Protein AF-A0A6P9B4I2-F1 (afdb_monomer_lite)

Radius of gyration: 17.74 Å; chains: 1; bounding box: 42×28×46 Å

Structure (mmCIF, N/CA/C/O backbone):
data_AF-A0A6P9B4I2-F1
#
_entry.id   AF-A0A6P9B4I2-F1
#
loop_
_atom_site.group_PDB
_atom_site.id
_atom_site.type_symbol
_atom_site.label_atom_id
_atom_site.label_alt_id
_atom_site.label_comp_id
_atom_site.label_asym_id
_atom_site.label_entity_id
_atom_site.label_seq_id
_atom_site.pdbx_PDB_ins_code
_atom_site.Cartn_x
_atom_site.Cartn_y
_atom_site.Cartn_z
_atom_site.occupancy
_atom_site.B_iso_or_equiv
_atom_site.auth_seq_id
_atom_site.auth_comp_id
_atom_site.auth_asym_id
_atom_site.auth_atom_id
_atom_site.pdbx_PDB_model_num
ATOM 1 N N . MET A 1 1 ? -15.805 -18.370 4.318 1.00 51.88 1 MET A N 1
ATOM 2 C CA . MET A 1 1 ? -14.975 -17.439 3.519 1.00 51.88 1 MET A CA 1
ATOM 3 C C . MET A 1 1 ? -15.863 -16.751 2.498 1.00 51.88 1 MET A C 1
ATOM 5 O O . MET A 1 1 ? -16.726 -17.424 1.951 1.00 51.88 1 MET A O 1
ATOM 9 N N . ASN A 1 2 ? -15.649 -15.463 2.218 1.00 60.00 2 ASN A N 1
ATOM 10 C CA . ASN A 1 2 ? -16.459 -14.670 1.272 1.00 60.00 2 ASN A CA 1
ATOM 11 C C . ASN A 1 2 ? -16.281 -15.064 -0.216 1.00 60.00 2 ASN A C 1
ATOM 13 O O . ASN A 1 2 ? -16.665 -14.300 -1.088 1.00 60.00 2 ASN A O 1
ATOM 17 N N . TYR A 1 3 ? -15.704 -16.235 -0.512 1.00 64.12 3 TYR A N 1
ATOM 18 C CA . TYR A 1 3 ? -15.411 -16.719 -1.871 1.00 64.12 3 TYR A CA 1
ATOM 19 C C . TYR A 1 3 ? -16.245 -17.948 -2.268 1.00 64.12 3 TYR A C 1
ATOM 21 O O . TYR A 1 3 ? -15.890 -18.665 -3.200 1.00 64.12 3 TYR A O 1
ATOM 29 N N . ALA A 1 4 ? -17.321 -18.253 -1.536 1.00 83.00 4 ALA A N 1
ATOM 30 C CA . ALA A 1 4 ? -18.223 -19.331 -1.927 1.00 83.00 4 ALA A CA 1
ATOM 31 C C . ALA A 1 4 ? -19.043 -18.907 -3.166 1.00 83.00 4 ALA A C 1
ATOM 33 O O . ALA A 1 4 ? -19.488 -17.760 -3.200 1.00 83.00 4 ALA A O 1
ATOM 34 N N . PRO A 1 5 ? -19.289 -19.804 -4.144 1.00 76.62 5 PRO A N 1
ATOM 35 C CA . PRO A 1 5 ? -19.953 -19.458 -5.410 1.00 76.62 5 PRO A CA 1
ATOM 36 C C . PRO A 1 5 ? -21.326 -18.796 -5.249 1.00 76.62 5 PRO A C 1
ATOM 38 O O . PRO A 1 5 ? -21.750 -18.027 -6.102 1.00 76.62 5 PRO A O 1
ATOM 41 N N . GLU A 1 6 ? -22.013 -19.096 -4.148 1.00 85.38 6 GLU A N 1
ATOM 42 C CA . GLU A 1 6 ? -23.390 -18.660 -3.890 1.00 85.38 6 GLU A CA 1
ATOM 43 C C . GLU A 1 6 ? -23.469 -17.449 -2.950 1.00 85.38 6 GLU A C 1
ATOM 45 O O . GLU A 1 6 ? -24.554 -17.002 -2.580 1.00 85.38 6 GLU A O 1
ATOM 50 N N . VAL A 1 7 ? -22.319 -16.908 -2.539 1.00 81.69 7 VAL A N 1
ATOM 51 C CA . VAL A 1 7 ? -22.243 -15.782 -1.609 1.00 81.69 7 VAL A CA 1
ATOM 52 C C . VAL A 1 7 ? -21.852 -14.530 -2.379 1.00 81.69 7 VAL A C 1
ATOM 54 O O . VAL A 1 7 ? -20.781 -14.462 -2.977 1.00 81.69 7 VAL A O 1
ATOM 57 N N . SER A 1 8 ? -22.713 -13.512 -2.329 1.00 81.25 8 SER A N 1
ATOM 58 C CA . SER A 1 8 ? -22.369 -12.186 -2.841 1.00 81.25 8 SER A CA 1
ATOM 59 C C . SER A 1 8 ? -21.161 -11.643 -2.080 1.00 81.25 8 SER A C 1
ATOM 61 O O . SER A 1 8 ? -21.159 -11.603 -0.844 1.00 81.25 8 SER A O 1
ATOM 63 N N . LEU A 1 9 ? -20.122 -11.243 -2.815 1.00 82.69 9 LEU A N 1
ATOM 64 C CA . LEU A 1 9 ? -18.900 -10.719 -2.224 1.00 82.69 9 LEU A CA 1
ATOM 65 C C . LEU A 1 9 ? -19.235 -9.442 -1.450 1.00 82.69 9 LEU A C 1
ATOM 67 O O . LEU A 1 9 ? -19.688 -8.454 -2.029 1.00 82.69 9 LEU A O 1
ATOM 71 N N . LYS A 1 10 ? -19.001 -9.449 -0.135 1.00 84.50 10 LYS A N 1
ATOM 72 C CA . LYS A 1 10 ? -19.166 -8.243 0.673 1.00 84.50 10 LYS A CA 1
ATOM 73 C C . LYS A 1 10 ? -18.121 -7.217 0.240 1.00 84.50 10 LYS A C 1
ATOM 75 O O . LYS A 1 10 ? -16.937 -7.387 0.520 1.00 84.50 10 LYS A O 1
ATOM 80 N N . GLN A 1 11 ? -18.574 -6.159 -0.420 1.00 88.69 11 GLN A N 1
ATOM 81 C CA . GLN A 1 11 ? -17.760 -4.994 -0.744 1.00 88.69 11 GLN A CA 1
ATOM 82 C C . GLN A 1 11 ? -17.957 -3.943 0.345 1.00 88.69 11 GLN A C 1
ATOM 84 O O . GLN A 1 11 ? -19.090 -3.616 0.687 1.00 88.69 11 GLN A O 1
ATOM 89 N N . ILE A 1 12 ? -16.857 -3.446 0.905 1.00 92.12 12 ILE A N 1
ATOM 90 C CA . ILE A 1 12 ? -16.859 -2.333 1.855 1.00 92.12 12 ILE A CA 1
ATOM 91 C C . ILE A 1 12 ? -15.988 -1.248 1.234 1.00 92.12 12 ILE A C 1
ATOM 93 O O . ILE A 1 12 ? -14.801 -1.465 0.991 1.00 92.12 12 ILE A O 1
ATOM 97 N N . HIS A 1 13 ? -16.584 -0.099 0.934 1.00 95.25 13 HIS A N 1
ATOM 98 C CA . HIS A 1 13 ? -15.859 1.047 0.389 1.00 95.25 13 HIS A CA 1
ATOM 99 C C . HIS A 1 13 ? -15.155 1.827 1.503 1.00 95.25 13 HIS A C 1
ATOM 101 O O . HIS A 1 13 ? -15.518 1.712 2.670 1.00 95.25 13 HIS A O 1
ATOM 107 N N . TYR A 1 14 ? -14.159 2.647 1.153 1.00 94.50 14 TYR A N 1
ATOM 108 C CA . TYR A 1 14 ? -13.310 3.340 2.134 1.00 94.50 14 TYR A CA 1
ATOM 109 C C . TYR A 1 14 ? -14.107 4.167 3.163 1.00 94.50 14 TYR A C 1
ATOM 111 O O . TYR A 1 14 ? -13.779 4.175 4.344 1.00 94.50 14 TYR A O 1
ATOM 119 N N . ASN A 1 15 ? -15.192 4.819 2.737 1.00 95.75 15 ASN A N 1
ATOM 120 C CA . ASN A 1 15 ? -16.041 5.655 3.586 1.00 95.75 15 ASN A CA 1
ATOM 121 C C . ASN A 1 15 ? -16.849 4.857 4.625 1.00 95.75 15 ASN A C 1
ATOM 123 O O . ASN A 1 15 ? -17.268 5.429 5.627 1.00 95.75 15 ASN A O 1
ATOM 127 N N . GLU A 1 16 ? -17.064 3.561 4.399 1.00 97.12 16 GLU A N 1
ATOM 128 C CA . GLU A 1 16 ? -17.648 2.640 5.380 1.00 97.12 16 GLU A CA 1
ATOM 129 C C . GLU A 1 16 ? -16.551 1.906 6.164 1.00 97.12 16 GLU A C 1
ATOM 131 O O . GLU A 1 16 ? -16.644 1.746 7.380 1.00 97.12 16 GLU A O 1
ATOM 136 N N . PHE A 1 17 ? -15.484 1.498 5.476 1.00 95.75 17 PHE A N 1
ATOM 137 C CA . PHE A 1 17 ? -14.377 0.747 6.050 1.00 95.75 17 PHE A CA 1
ATOM 138 C C . PHE A 1 17 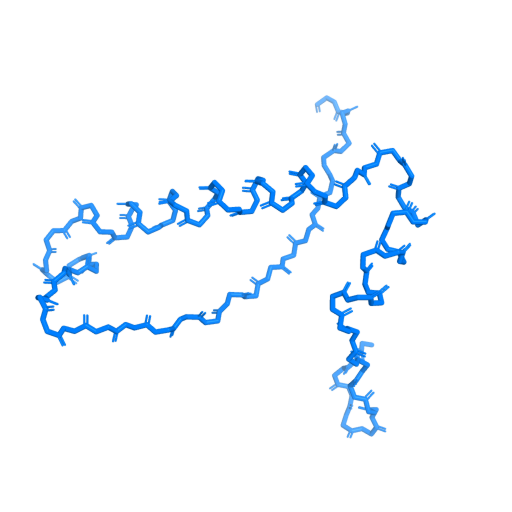? -13.669 1.523 7.161 1.00 95.75 17 PHE A C 1
ATOM 140 O O . PHE A 1 17 ? -13.457 0.956 8.228 1.00 95.75 17 PHE A O 1
ATOM 147 N N . ILE A 1 18 ? -13.346 2.804 6.949 1.00 96.81 18 ILE A N 1
ATOM 148 C CA . ILE A 1 18 ? -12.577 3.600 7.918 1.00 96.81 18 ILE A CA 1
ATOM 149 C C . ILE A 1 18 ? -13.324 3.723 9.261 1.00 96.81 18 ILE A C 1
ATOM 151 O O . ILE A 1 18 ? -12.752 3.329 10.279 1.00 96.81 18 ILE A O 1
ATOM 155 N N . PRO A 1 19 ? -14.608 4.147 9.309 1.00 97.12 19 PRO A N 1
ATOM 156 C CA . PRO A 1 19 ? -15.359 4.161 10.564 1.00 97.12 19 PRO A CA 1
ATOM 157 C C . PRO A 1 19 ? -15.475 2.786 11.232 1.00 97.12 19 PRO A C 1
ATOM 159 O O . PRO A 1 19 ? -15.409 2.692 12.457 1.00 97.12 19 PRO A O 1
ATOM 162 N N . LEU A 1 20 ? -15.664 1.712 10.454 1.00 96.56 20 LEU A N 1
ATOM 163 C CA . LEU A 1 20 ? -15.746 0.352 10.999 1.00 96.56 20 LEU A CA 1
ATOM 164 C C . LEU A 1 20 ? -14.418 -0.092 11.613 1.00 96.56 20 LEU A C 1
ATOM 166 O O . LEU A 1 20 ? -14.410 -0.666 12.702 1.00 96.56 20 LEU A O 1
ATOM 170 N N . PHE A 1 21 ? -13.315 0.195 10.927 1.00 95.44 21 PHE A N 1
ATOM 171 C CA . PHE A 1 21 ? -11.968 -0.114 11.371 1.00 95.44 21 PHE A CA 1
ATOM 172 C C . PHE A 1 21 ? -11.652 0.601 12.686 1.00 95.44 21 PHE A C 1
ATOM 174 O O . PHE A 1 21 ? -11.322 -0.060 13.667 1.00 95.44 21 PHE A O 1
ATOM 181 N N . GLU A 1 22 ? -11.829 1.922 12.740 1.00 95.94 22 GLU A N 1
ATOM 182 C CA . GLU A 1 22 ? -11.493 2.720 13.928 1.00 95.94 22 GLU A CA 1
ATOM 183 C C . GLU A 1 22 ? -12.430 2.419 15.107 1.00 95.94 22 GLU A C 1
ATOM 185 O O . GLU A 1 22 ? -12.020 2.471 16.265 1.00 95.94 22 GLU A O 1
ATOM 190 N N . LYS A 1 23 ? -13.681 2.021 14.835 1.00 96.44 23 LYS A N 1
ATOM 191 C CA . LYS A 1 23 ? -14.591 1.519 15.873 1.00 96.44 23 LYS A CA 1
ATOM 192 C C . LYS A 1 23 ? -14.140 0.170 16.438 1.00 96.44 23 LYS A C 1
ATOM 194 O O . LYS A 1 23 ? -14.290 -0.062 17.635 1.00 96.44 23 LYS A O 1
ATOM 199 N N . GLN A 1 24 ? -13.663 -0.739 15.588 1.00 94.94 24 GLN A N 1
ATOM 200 C CA . GLN A 1 24 ? -13.238 -2.080 15.997 1.00 94.94 24 GLN A CA 1
ATOM 201 C C . GLN A 1 24 ? -11.856 -2.074 16.667 1.00 94.94 24 GLN A C 1
ATOM 203 O O . GLN A 1 24 ? -11.618 -2.864 17.578 1.00 94.94 24 GLN A O 1
ATOM 208 N N . TYR A 1 25 ? -10.969 -1.180 16.234 1.00 92.19 25 TYR A N 1
ATOM 209 C CA . TYR A 1 25 ? -9.584 -1.065 16.680 1.00 92.19 25 TYR A CA 1
ATOM 210 C C . TYR A 1 25 ? -9.299 0.356 17.173 1.00 92.19 25 TYR A C 1
ATOM 212 O O . TYR A 1 25 ? -8.512 1.081 1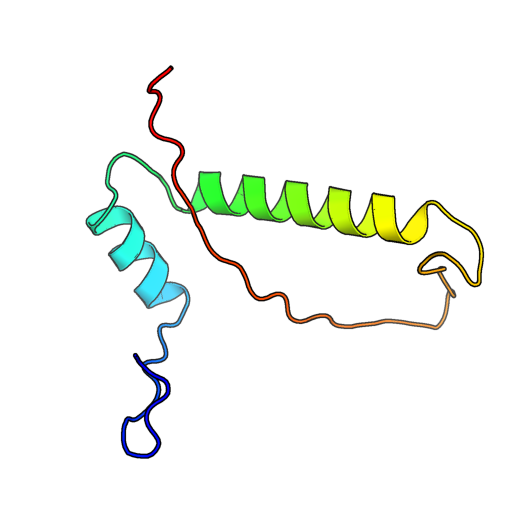6.578 1.00 92.19 25 TYR A O 1
ATOM 220 N N . SER A 1 26 ? -9.923 0.761 18.280 1.00 90.38 26 SER A N 1
ATOM 221 C CA . SER A 1 26 ? -9.873 2.150 18.770 1.00 90.38 26 SER A CA 1
ATOM 222 C C . SER A 1 26 ? -8.478 2.664 19.145 1.00 90.38 26 SER A C 1
ATOM 224 O O . SER A 1 26 ? -8.281 3.870 19.249 1.00 90.38 26 SER A O 1
ATOM 226 N N . GLU A 1 27 ? -7.515 1.768 19.371 1.00 89.94 27 GLU A N 1
ATOM 227 C CA . GLU A 1 27 ? -6.114 2.121 19.644 1.00 89.94 27 GLU A CA 1
ATOM 228 C C . GLU A 1 27 ? -5.321 2.461 18.370 1.00 89.94 27 GLU A C 1
ATOM 230 O O . GLU A 1 27 ? -4.229 3.020 18.453 1.00 89.94 27 GLU A O 1
ATOM 235 N N . TYR A 1 28 ? -5.872 2.160 17.190 1.00 89.00 28 TYR A N 1
ATOM 236 C CA . TYR A 1 28 ? -5.224 2.348 15.897 1.00 89.00 28 TYR A CA 1
ATOM 237 C C . TYR A 1 28 ? -6.048 3.296 15.025 1.00 89.00 28 TYR A C 1
ATOM 239 O O . TYR A 1 28 ? -7.188 3.005 14.669 1.00 89.00 28 TYR A O 1
ATOM 247 N N . SER A 1 29 ? -5.459 4.419 14.612 1.00 94.25 29 SER A N 1
ATOM 248 C CA . SER A 1 29 ? -6.069 5.248 13.568 1.00 94.25 29 SER A CA 1
ATOM 249 C C . SER A 1 29 ? -5.772 4.665 12.192 1.00 94.25 29 SER A C 1
ATOM 251 O O . SER A 1 29 ? -4.622 4.318 11.898 1.00 94.25 29 SER A O 1
ATOM 253 N N . TRP A 1 30 ? -6.783 4.6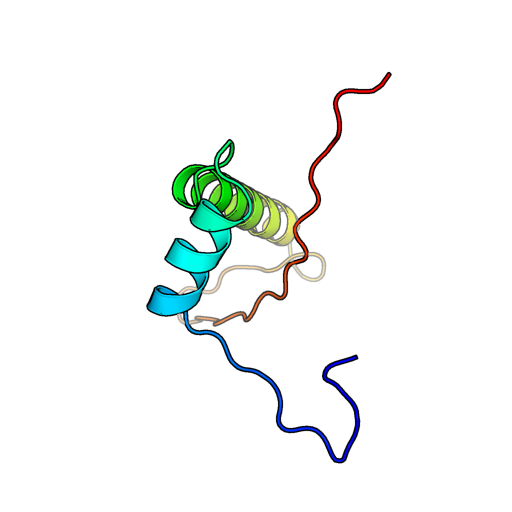32 11.317 1.00 96.00 30 TRP A N 1
ATOM 254 C CA . TRP A 1 30 ? -6.585 4.212 9.927 1.00 96.00 30 TRP A CA 1
ATOM 255 C C . TRP A 1 30 ? -5.532 5.070 9.224 1.00 96.00 30 TRP A C 1
ATOM 257 O O . TRP A 1 30 ? -4.727 4.555 8.454 1.00 96.00 30 TRP A O 1
ATOM 267 N N . LYS A 1 31 ? -5.489 6.369 9.537 1.00 96.38 31 LYS A N 1
ATOM 268 C CA . LYS A 1 31 ? -4.543 7.308 8.932 1.00 96.38 31 LYS A CA 1
ATOM 269 C C . LYS A 1 31 ? -3.089 6.868 9.123 1.00 96.38 31 LYS A C 1
ATOM 271 O O . LYS A 1 31 ? -2.313 6.902 8.178 1.00 96.38 31 LYS A O 1
ATOM 276 N N . THR A 1 32 ? -2.720 6.437 10.328 1.00 94.88 32 THR A N 1
ATOM 277 C CA . THR A 1 32 ? -1.350 5.981 10.610 1.00 94.88 32 THR A CA 1
ATOM 278 C C . THR A 1 32 ? -1.025 4.697 9.846 1.00 94.88 32 THR A C 1
ATOM 280 O O . THR A 1 32 ? 0.051 4.584 9.267 1.00 94.88 32 THR A O 1
ATOM 283 N N . VAL A 1 33 ? -1.977 3.763 9.772 1.00 94.88 33 VAL A N 1
ATOM 284 C CA . VAL A 1 33 ? -1.827 2.522 8.995 1.00 94.88 33 VAL A CA 1
ATOM 285 C C . VAL A 1 33 ? -1.655 2.826 7.501 1.00 94.88 33 VAL A C 1
ATOM 287 O O . VAL A 1 33 ? -0.786 2.252 6.849 1.00 94.88 33 VAL A O 1
ATOM 290 N N . GLU A 1 34 ? -2.443 3.752 6.955 1.00 96.38 34 GLU A N 1
ATOM 291 C CA . GLU A 1 34 ? -2.368 4.185 5.555 1.00 96.38 34 GLU A CA 1
ATOM 292 C C . GLU A 1 34 ? -1.020 4.839 5.219 1.00 96.38 34 GLU A C 1
ATOM 294 O O . GLU A 1 34 ? -0.422 4.538 4.183 1.00 96.38 34 GLU A O 1
ATOM 299 N N . GLU A 1 35 ? -0.496 5.676 6.117 1.00 97.25 35 GLU A N 1
ATOM 300 C CA . GLU A 1 35 ? 0.836 6.268 5.967 1.00 97.25 35 GLU A CA 1
ATOM 301 C C . GLU A 1 35 ? 1.931 5.191 5.877 1.00 97.25 35 GLU A C 1
ATOM 303 O O . GLU A 1 35 ? 2.848 5.311 5.059 1.00 97.25 35 GLU A O 1
ATOM 308 N N . ASP A 1 36 ? 1.832 4.121 6.667 1.00 95.50 36 ASP A N 1
ATOM 309 C CA . ASP A 1 36 ? 2.788 3.011 6.629 1.00 95.50 36 ASP A CA 1
ATOM 310 C C . ASP A 1 36 ? 2.634 2.147 5.368 1.00 95.50 36 ASP A C 1
ATOM 312 O O . ASP A 1 36 ? 3.638 1.759 4.764 1.00 95.50 36 ASP A O 1
ATOM 316 N N . ILE A 1 37 ? 1.403 1.934 4.889 1.00 96.62 37 ILE A N 1
ATOM 317 C CA . ILE A 1 37 ? 1.142 1.294 3.589 1.00 96.62 37 ILE A CA 1
ATOM 318 C C . ILE A 1 37 ? 1.803 2.088 2.451 1.00 96.62 37 ILE A C 1
ATOM 320 O O . ILE A 1 37 ? 2.474 1.506 1.594 1.00 96.62 37 ILE A O 1
ATOM 324 N N . PHE A 1 38 ? 1.674 3.417 2.438 1.00 97.62 38 PHE A N 1
ATOM 325 C CA . PHE A 1 38 ? 2.290 4.249 1.399 1.00 97.62 38 PHE A CA 1
ATOM 326 C C . PHE A 1 38 ? 3.817 4.217 1.443 1.00 97.62 38 PHE A C 1
ATOM 328 O O . PHE A 1 38 ? 4.451 4.156 0.385 1.00 97.62 38 PHE A O 1
ATOM 335 N N . LYS A 1 39 ? 4.420 4.201 2.637 1.00 97.94 39 LYS A N 1
ATOM 336 C CA . LYS A 1 39 ? 5.873 4.000 2.775 1.00 97.94 39 LYS A CA 1
ATOM 337 C C . LYS A 1 39 ? 6.290 2.649 2.189 1.00 97.94 39 LYS A C 1
ATOM 339 O O . LYS A 1 39 ? 7.203 2.612 1.363 1.00 97.94 39 LYS A O 1
ATOM 344 N N . ALA A 1 40 ? 5.571 1.575 2.523 1.00 97.19 40 ALA A N 1
ATOM 345 C CA . ALA A 1 40 ? 5.841 0.239 1.996 1.00 97.19 40 ALA A CA 1
ATOM 346 C C . ALA A 1 40 ? 5.731 0.178 0.461 1.00 97.19 40 ALA A C 1
ATOM 348 O O . ALA A 1 40 ? 6.561 -0.454 -0.191 1.00 97.19 40 ALA A O 1
ATOM 349 N N . PHE A 1 41 ? 4.766 0.876 -0.150 1.00 97.50 41 PHE A N 1
ATOM 350 C CA . PHE A 1 41 ? 4.653 0.950 -1.614 1.00 97.50 41 PHE A CA 1
ATOM 351 C C . PHE A 1 41 ? 5.842 1.659 -2.261 1.00 97.50 41 PHE A C 1
ATOM 353 O O . PHE A 1 41 ? 6.364 1.190 -3.275 1.00 97.50 41 PHE A O 1
ATOM 360 N N . VAL A 1 42 ? 6.305 2.767 -1.679 1.00 97.38 42 VAL A N 1
ATOM 361 C CA . VAL A 1 42 ? 7.503 3.461 -2.169 1.00 97.38 42 VAL A CA 1
ATOM 362 C C . VAL A 1 42 ? 8.722 2.540 -2.104 1.00 97.38 42 VAL A C 1
ATOM 364 O O . VAL A 1 42 ? 9.492 2.472 -3.064 1.00 97.38 42 VAL A O 1
ATOM 367 N N . GLU A 1 43 ? 8.901 1.820 -1.000 1.00 98.25 43 GLU A N 1
ATOM 368 C CA . GLU A 1 43 ? 10.006 0.872 -0.828 1.00 98.25 43 GLU A CA 1
ATOM 369 C C . GLU A 1 43 ? 9.921 -0.303 -1.807 1.00 98.25 43 GLU A C 1
ATOM 371 O O . GLU A 1 43 ? 10.925 -0.632 -2.445 1.00 98.25 43 GLU A O 1
ATOM 376 N N . LEU A 1 44 ? 8.724 -0.864 -2.006 1.00 97.00 44 LEU A N 1
ATOM 377 C CA . LEU A 1 44 ? 8.462 -1.918 -2.986 1.00 97.00 44 LEU A CA 1
ATOM 378 C C . LEU A 1 44 ? 8.903 -1.495 -4.391 1.00 97.00 44 LEU A C 1
ATOM 380 O O . LEU A 1 44 ? 9.664 -2.216 -5.039 1.00 97.00 44 LEU A O 1
ATOM 384 N N . PHE A 1 45 ? 8.474 -0.320 -4.861 1.00 96.06 45 PHE A N 1
ATOM 385 C CA . PHE A 1 45 ? 8.840 0.149 -6.199 1.00 96.06 45 PHE A CA 1
ATOM 386 C C . PHE A 1 45 ? 10.314 0.542 -6.302 1.00 96.06 45 PHE A C 1
ATOM 388 O O . PHE A 1 45 ? 10.943 0.250 -7.315 1.00 96.06 45 PHE A O 1
ATOM 395 N N . ARG A 1 46 ? 10.915 1.126 -5.258 1.00 96.81 46 ARG A N 1
ATOM 396 C CA . ARG A 1 46 ? 12.368 1.374 -5.236 1.00 96.81 46 ARG A CA 1
ATOM 397 C C . ARG A 1 46 ? 13.160 0.077 -5.383 1.00 96.81 46 ARG A C 1
ATOM 399 O O . ARG A 1 46 ? 14.098 0.035 -6.174 1.00 96.81 46 ARG A O 1
ATOM 406 N N . ALA A 1 47 ? 12.774 -0.973 -4.660 1.00 97.00 47 ALA A N 1
ATOM 407 C CA . ALA A 1 47 ? 13.417 -2.279 -4.752 1.00 97.00 47 ALA A CA 1
ATOM 408 C C . ALA A 1 47 ? 13.204 -2.921 -6.133 1.00 97.00 47 ALA A C 1
ATOM 410 O O . ALA A 1 47 ? 14.158 -3.417 -6.734 1.00 97.00 47 ALA A O 1
ATOM 411 N N . ALA A 1 48 ? 11.980 -2.862 -6.665 1.00 95.69 48 ALA A N 1
ATOM 412 C CA . ALA A 1 48 ? 11.655 -3.406 -7.981 1.00 95.69 48 ALA A CA 1
ATOM 413 C C . ALA A 1 48 ? 12.407 -2.695 -9.122 1.00 95.69 48 ALA A C 1
ATOM 415 O O . ALA A 1 48 ? 12.774 -3.341 -10.102 1.00 95.69 48 ALA A O 1
ATOM 416 N N . CYS A 1 49 ? 12.685 -1.395 -8.985 1.00 95.31 49 CYS A N 1
ATOM 417 C CA . CYS A 1 49 ? 13.427 -0.600 -9.967 1.00 95.31 49 CYS A CA 1
ATOM 418 C C . CYS A 1 49 ? 14.954 -0.594 -9.745 1.00 95.31 49 CYS A C 1
ATOM 420 O O . CYS A 1 49 ? 15.680 0.056 -10.493 1.00 95.31 49 CYS A O 1
ATOM 422 N N . ALA A 1 50 ? 15.474 -1.292 -8.728 1.00 96.50 50 ALA A N 1
ATOM 423 C CA . ALA A 1 50 ? 16.886 -1.199 -8.338 1.00 96.50 50 ALA A CA 1
ATOM 424 C C . ALA A 1 50 ? 17.866 -1.884 -9.309 1.00 96.50 50 ALA A C 1
ATOM 426 O O . ALA A 1 50 ? 19.074 -1.656 -9.230 1.00 96.50 50 ALA A O 1
ATOM 427 N N . LYS A 1 51 ? 17.376 -2.757 -10.197 1.00 96.38 51 LYS A N 1
ATOM 428 C CA . LYS A 1 51 ? 18.200 -3.508 -11.152 1.00 96.38 51 LYS A CA 1
ATOM 429 C C . LYS A 1 51 ? 17.861 -3.114 -12.590 1.00 96.38 51 LYS A C 1
ATOM 431 O O . LYS A 1 51 ? 16.697 -2.845 -12.881 1.00 96.38 51 LYS A O 1
ATOM 436 N N . PRO A 1 52 ? 18.843 -3.122 -13.507 1.00 94.44 52 PRO A N 1
ATOM 437 C CA . PRO A 1 52 ? 18.567 -2.902 -14.919 1.00 94.44 52 PRO A CA 1
ATOM 438 C C . PRO A 1 52 ? 17.747 -4.058 -15.506 1.00 94.44 52 PRO A C 1
ATOM 440 O O . PRO A 1 52 ? 17.686 -5.160 -14.947 1.00 94.44 52 PRO A O 1
ATOM 443 N N . ALA A 1 53 ? 17.161 -3.823 -16.679 1.00 90.69 53 ALA A N 1
ATOM 444 C CA . ALA A 1 53 ? 16.526 -4.872 -17.463 1.00 90.69 53 ALA A CA 1
ATOM 445 C C . ALA A 1 53 ? 17.507 -6.042 -17.712 1.00 90.69 53 ALA A C 1
ATOM 447 O O . ALA A 1 53 ? 18.692 -5.805 -17.966 1.00 90.69 53 ALA A O 1
ATOM 448 N N . PRO A 1 54 ? 17.039 -7.303 -17.650 1.00 92.38 54 PRO A N 1
ATOM 449 C CA . PRO A 1 54 ? 15.644 -7.733 -17.479 1.00 92.38 54 PRO A CA 1
ATOM 450 C C . PRO A 1 54 ? 15.218 -7.954 -16.013 1.00 92.38 54 PRO A C 1
ATOM 452 O O . PRO A 1 54 ? 14.154 -8.513 -15.766 1.00 92.38 54 PRO A O 1
ATOM 455 N N . LEU A 1 55 ? 16.054 -7.593 -15.036 1.00 93.88 55 LEU A N 1
ATOM 456 C CA . LEU A 1 55 ? 15.877 -7.998 -13.636 1.00 93.88 55 LEU A CA 1
ATOM 457 C C . LEU A 1 55 ? 15.035 -7.031 -12.796 1.00 93.88 55 LEU A C 1
ATOM 459 O O . LEU A 1 55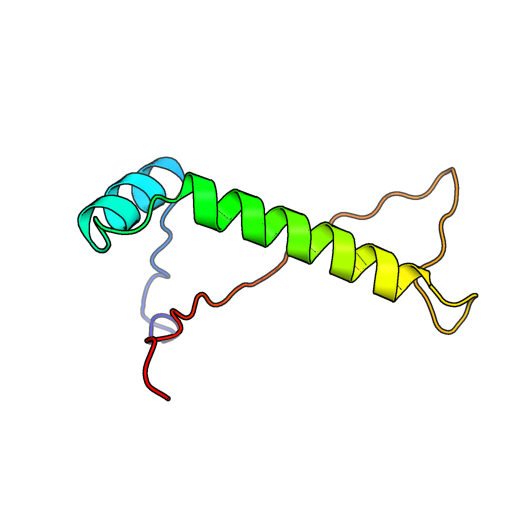 ? 14.646 -7.398 -11.688 1.00 93.88 55 LEU A O 1
ATOM 463 N N . GLY A 1 56 ? 14.796 -5.812 -13.279 1.00 94.00 56 GLY A N 1
ATOM 464 C CA . GLY A 1 56 ? 13.990 -4.806 -12.593 1.00 94.00 56 GLY A CA 1
ATOM 465 C C . GLY A 1 56 ? 12.940 -4.166 -13.493 1.00 94.00 56 GLY A C 1
ATOM 466 O O . GLY A 1 56 ? 12.972 -4.298 -14.719 1.00 94.00 56 GLY A O 1
ATOM 467 N N . ILE A 1 57 ? 12.003 -3.466 -12.860 1.00 94.31 57 ILE A N 1
ATOM 468 C CA . ILE A 1 57 ? 11.028 -2.614 -13.539 1.00 94.31 57 ILE A CA 1
ATOM 469 C C . ILE A 1 57 ? 11.756 -1.327 -13.942 1.00 94.31 57 ILE A C 1
ATOM 471 O O . ILE A 1 57 ? 12.160 -0.550 -13.084 1.00 94.31 57 ILE A O 1
ATOM 475 N N . CYS A 1 58 ? 11.956 -1.106 -15.239 1.00 91.94 58 CYS A N 1
ATOM 476 C CA . CYS A 1 58 ? 12.624 0.097 -15.741 1.00 91.94 58 CYS A CA 1
ATOM 477 C C . CYS A 1 58 ? 11.616 1.169 -16.157 1.00 91.94 58 CYS A C 1
ATOM 479 O O . CYS A 1 58 ? 10.500 0.867 -16.591 1.00 91.94 58 CYS A O 1
ATOM 481 N N . ASP A 1 59 ? 12.025 2.429 -16.054 1.00 90.75 59 ASP A N 1
ATOM 482 C CA . ASP A 1 59 ? 11.251 3.553 -16.550 1.00 90.75 59 ASP A CA 1
ATOM 483 C C . ASP A 1 59 ? 11.338 3.667 -18.079 1.00 90.75 59 ASP A C 1
ATOM 485 O O . ASP A 1 59 ? 12.312 3.283 -18.726 1.00 90.75 59 ASP A O 1
ATOM 489 N N . TYR A 1 60 ? 10.277 4.211 -18.668 1.00 92.94 60 TYR A N 1
ATOM 490 C CA . TYR A 1 60 ? 10.262 4.656 -20.053 1.00 92.94 60 TYR A CA 1
ATOM 491 C C . TYR A 1 60 ? 9.405 5.926 -20.120 1.00 92.94 60 TYR A C 1
ATOM 493 O O . TYR A 1 60 ? 8.252 5.877 -19.680 1.00 92.94 60 TYR A O 1
ATOM 501 N N . PRO A 1 61 ? 9.911 7.062 -20.646 1.00 94.44 61 PRO A N 1
ATOM 502 C CA . PRO A 1 61 ? 9.248 8.366 -20.512 1.00 94.44 61 PRO A CA 1
ATOM 503 C C . PRO A 1 61 ? 7.780 8.396 -20.960 1.00 94.44 61 PRO A C 1
ATOM 505 O O . PRO A 1 61 ? 6.945 9.059 -20.335 1.00 94.44 61 PRO A O 1
ATOM 508 N N . SER A 1 62 ? 7.450 7.632 -22.003 1.00 96.88 62 SER A N 1
ATOM 509 C CA . SER A 1 62 ? 6.102 7.567 -22.581 1.00 96.88 62 SER A CA 1
ATOM 510 C C . SER A 1 62 ? 5.223 6.451 -22.004 1.00 96.88 62 SER A C 1
ATOM 512 O O . SER A 1 62 ? 4.067 6.334 -22.401 1.00 96.88 62 SER A O 1
ATOM 514 N N . SER A 1 63 ? 5.731 5.634 -21.077 1.00 95.06 63 SER A N 1
ATOM 515 C CA . SER A 1 63 ? 4.979 4.533 -20.463 1.00 95.06 63 SER A CA 1
ATOM 516 C C . SER A 1 63 ? 4.354 4.946 -19.135 1.00 95.06 63 SER A C 1
ATOM 518 O O . SER A 1 63 ? 4.932 5.712 -18.363 1.00 95.06 63 SER A O 1
ATOM 520 N N . ARG A 1 64 ? 3.175 4.400 -18.834 1.00 94.38 64 ARG A N 1
ATOM 521 C CA . ARG A 1 64 ? 2.517 4.465 -17.521 1.00 94.38 64 ARG A CA 1
ATOM 522 C C . ARG A 1 64 ? 1.943 3.090 -17.200 1.00 94.38 64 ARG A C 1
ATOM 524 O O . ARG A 1 64 ? 1.581 2.352 -18.112 1.00 94.38 64 ARG A O 1
ATOM 531 N N . ALA A 1 65 ? 1.853 2.765 -15.917 1.00 92.81 65 ALA A N 1
ATOM 532 C CA . ALA A 1 65 ? 1.258 1.525 -15.440 1.00 92.81 65 ALA A CA 1
ATOM 533 C C . ALA A 1 65 ? 0.366 1.809 -14.229 1.00 92.81 65 ALA A C 1
ATOM 535 O O . ALA A 1 65 ? 0.669 2.691 -13.424 1.00 92.81 65 ALA A O 1
ATOM 536 N N . ILE A 1 66 ? -0.732 1.062 -14.124 1.00 95.69 66 ILE A N 1
ATOM 537 C CA . ILE A 1 66 ? -1.632 1.055 -12.970 1.00 95.69 66 ILE A CA 1
ATOM 538 C C . ILE A 1 66 ? -1.533 -0.330 -12.347 1.00 95.69 66 ILE A C 1
ATOM 540 O O . ILE A 1 66 ? -1.646 -1.335 -13.049 1.00 95.69 66 ILE A O 1
ATOM 544 N N . TYR A 1 67 ? -1.329 -0.364 -11.035 1.00 94.38 67 TYR A N 1
ATOM 545 C CA . TYR A 1 67 ? -1.231 -1.592 -10.260 1.00 94.38 67 TYR A CA 1
ATOM 546 C C . TYR A 1 67 ? -2.377 -1.641 -9.255 1.00 94.38 67 TYR A C 1
ATOM 548 O O . TYR A 1 67 ? -2.671 -0.645 -8.597 1.00 94.38 67 TYR A O 1
ATOM 556 N N . ALA A 1 68 ? -3.001 -2.808 -9.134 1.00 95.06 68 ALA A N 1
ATOM 557 C CA . ALA A 1 68 ? -3.824 -3.147 -7.985 1.00 95.06 68 ALA A CA 1
ATOM 558 C C . ALA A 1 68 ? -2.943 -3.904 -6.987 1.00 95.06 68 ALA A C 1
ATOM 560 O O . ALA A 1 68 ? -2.146 -4.752 -7.394 1.00 95.06 68 ALA A O 1
ATOM 561 N N . ILE A 1 69 ? -3.058 -3.574 -5.702 1.00 94.56 69 ILE A N 1
ATOM 562 C CA . ILE A 1 69 ? -2.288 -4.217 -4.638 1.00 94.56 69 ILE A CA 1
ATOM 563 C C . ILE A 1 69 ? -3.272 -4.756 -3.610 1.00 94.56 69 ILE A C 1
ATOM 565 O O . ILE A 1 69 ? -4.007 -3.989 -2.991 1.00 94.56 69 ILE A O 1
ATOM 569 N N . ASP A 1 70 ? -3.248 -6.071 -3.422 1.00 94.19 70 ASP A N 1
ATOM 570 C CA . ASP A 1 70 ? -3.977 -6.741 -2.354 1.00 94.19 70 ASP A CA 1
ATOM 571 C C . ASP A 1 70 ? -3.100 -6.789 -1.099 1.00 94.19 70 ASP A C 1
ATOM 573 O O . ASP A 1 70 ? -1.940 -7.203 -1.149 1.00 94.19 70 ASP A O 1
ATOM 577 N N . LEU A 1 71 ? -3.652 -6.362 0.038 1.00 93.81 71 LEU A N 1
ATOM 578 C CA . LEU A 1 71 ? -2.943 -6.290 1.315 1.00 93.81 71 LEU A CA 1
ATOM 579 C C . LEU A 1 71 ? -3.669 -7.080 2.400 1.00 93.81 71 LEU A C 1
ATOM 581 O O . LEU A 1 71 ? -4.897 -7.086 2.475 1.00 93.81 71 LEU A O 1
ATOM 585 N N . MET A 1 72 ? -2.889 -7.688 3.292 1.00 92.44 72 MET A N 1
ATOM 586 C CA . MET A 1 72 ? -3.368 -8.208 4.570 1.00 92.44 72 MET A CA 1
ATOM 587 C C . MET A 1 72 ? -2.713 -7.419 5.697 1.00 92.44 72 MET A C 1
ATOM 589 O O . MET A 1 72 ? -1.493 -7.267 5.723 1.00 92.44 72 MET A O 1
ATOM 593 N N . LEU A 1 73 ? -3.523 -6.940 6.636 1.00 90.12 73 LEU A N 1
ATOM 594 C CA . LEU A 1 73 ? -3.044 -6.232 7.816 1.00 90.12 73 LEU A CA 1
ATOM 595 C C . LEU A 1 73 ? -2.908 -7.217 8.972 1.00 90.12 73 LEU A C 1
ATOM 597 O O . LEU A 1 73 ? -3.837 -7.969 9.275 1.00 90.12 73 LEU A O 1
ATOM 601 N N . LYS A 1 74 ? -1.745 -7.203 9.616 1.00 88.88 74 LYS A N 1
ATOM 602 C CA . LYS A 1 74 ? -1.471 -7.950 10.840 1.00 88.88 74 LYS A CA 1
ATOM 603 C C . LYS A 1 74 ? -0.936 -6.972 11.876 1.00 88.88 74 LYS A C 1
ATOM 605 O O . LYS A 1 74 ? -0.042 -6.189 11.580 1.00 88.88 74 LYS A O 1
ATOM 610 N N . TRP A 1 75 ? -1.448 -7.075 13.094 1.00 82.81 75 TRP A N 1
ATOM 611 C CA . TRP A 1 75 ? -0.864 -6.416 14.256 1.00 82.81 75 TRP A CA 1
ATOM 612 C C . TRP A 1 75 ? 0.243 -7.297 14.820 1.00 82.81 75 TRP A C 1
ATOM 614 O O . TRP A 1 75 ? 0.049 -8.502 15.010 1.00 82.81 75 TRP A O 1
ATOM 624 N N . GLU A 1 76 ? 1.398 -6.713 15.104 1.00 76.06 76 GLU A N 1
ATOM 625 C CA . GLU A 1 76 ? 2.374 -7.373 15.959 1.00 76.06 76 GLU A CA 1
ATOM 626 C C . GLU A 1 76 ? 1.973 -7.114 17.407 1.00 76.06 76 GLU A C 1
ATOM 628 O O . GLU A 1 76 ? 1.953 -5.977 17.872 1.00 76.06 76 GLU A O 1
ATOM 633 N N . SER A 1 77 ? 1.588 -8.169 18.125 1.00 64.81 77 SER A N 1
ATOM 634 C CA . SER A 1 77 ? 1.528 -8.084 19.577 1.00 64.81 77 SER A CA 1
ATOM 635 C C . SER A 1 77 ? 2.961 -7.965 20.073 1.00 64.81 77 SER A C 1
ATOM 637 O O . SER A 1 77 ? 3.772 -8.843 19.789 1.00 64.81 77 SER A O 1
ATOM 639 N N . SER A 1 78 ? 3.270 -6.905 20.815 1.00 62.12 78 SER A N 1
ATOM 640 C CA . SER A 1 78 ? 4.510 -6.801 21.581 1.00 62.12 78 SER A CA 1
ATOM 641 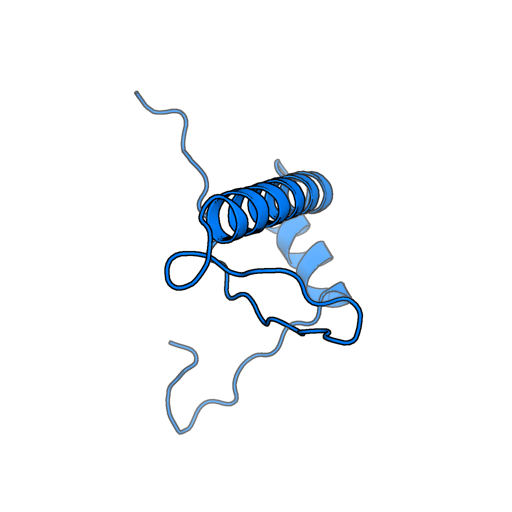C C . SER A 1 78 ? 4.547 -7.938 22.607 1.00 62.12 78 SER A C 1
ATOM 643 O O . SER A 1 78 ? 4.043 -7.812 23.721 1.00 62.12 78 SER A O 1
ATOM 645 N N . GLY A 1 79 ? 5.080 -9.083 22.200 1.00 51.47 79 GLY A N 1
ATOM 646 C CA . GLY A 1 79 ? 5.205 -10.288 23.001 1.00 51.47 79 GLY A CA 1
ATOM 647 C C . GLY A 1 79 ? 6.438 -11.051 22.545 1.00 51.47 79 GLY A C 1
ATOM 648 O O . GLY A 1 79 ? 6.296 -11.956 21.737 1.00 51.47 79 GLY A O 1
ATOM 649 N N . ASN A 1 80 ? 7.592 -10.618 23.071 1.00 38.25 80 ASN A N 1
ATOM 650 C CA . ASN A 1 80 ? 8.940 -11.210 23.024 1.00 38.25 80 ASN A CA 1
ATOM 651 C C . ASN A 1 80 ? 9.430 -11.822 21.706 1.00 38.25 80 ASN A C 1
ATOM 653 O O . ASN A 1 80 ? 9.047 -12.969 21.388 1.00 38.25 80 ASN A O 1
#

Secondary structure (DSSP, 8-state):
-TT-TTS------HHHHHHHHHHH-TTS-HHHHHHHHHHHHHHHHHHHTSS-TTSS----TT------------------

Sequence (80 aa):
MNYAPEVSLKQIHYNEFIPLFEKQYSEYSWKTVEEDIFKAFVELFRAACAKPAPLGICDYPSSRAIYAIDLMLKWESSGN

Foldseek 3Di:
DCPDPPHDRDDDDPVRVQVVVCVVVVVDHVVVVVVVV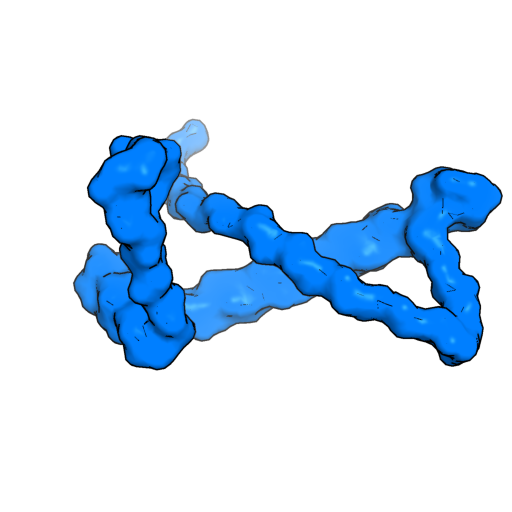VVVVVVVQCVQCVDDPPRHDHDDPPDDDDDDDDDDDDDDDPDD

pLDDT: mean 89.84, std 11.78, range [38.25, 98.25]